Protein AF-V5GTL1-F1 (afdb_monomer_lite)

Sequence (125 aa):
MSCIIYVNSKQLINTRQFSSSSFVIFFIKMPRHNDYSFVEMRNMVCVYAQENYCGRHAAARYLELYPNNRQPNHKLFKTLYDRLGETGSFRPKRDVGRPKVLAAEQEEDVLVRIAENFNKFTANL

Foldseek 3Di:
DDDDDPDDDDDDDDDDDDDDDDPPPPPPPDPLDPPDDPVLLVVLLVLCVVQVNQLVNSQVVCCVVCVPDDGDDSVLNVLQNVCCVPPVDSHDDDPPDDPPPDDPVNVVVVVVVVVVVVVVVVVVD

Structure (mmCIF, N/CA/C/O backbone):
data_AF-V5GTL1-F1
#
_entr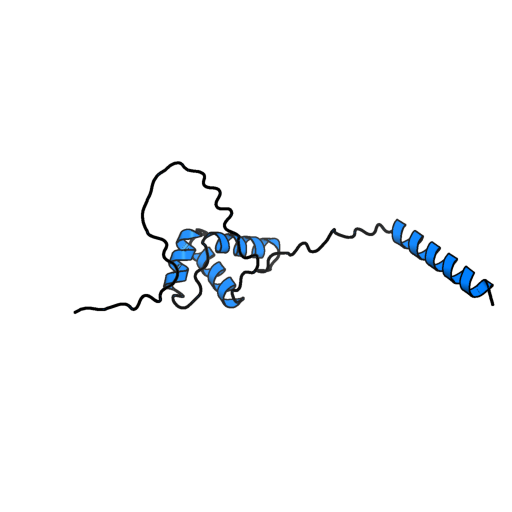y.id   AF-V5GTL1-F1
#
loop_
_atom_site.group_PDB
_atom_site.id
_atom_site.type_symbol
_atom_site.label_atom_id
_atom_site.label_alt_id
_atom_site.label_comp_id
_atom_site.label_asym_id
_atom_site.label_entity_id
_atom_site.label_seq_id
_atom_site.pdbx_PDB_ins_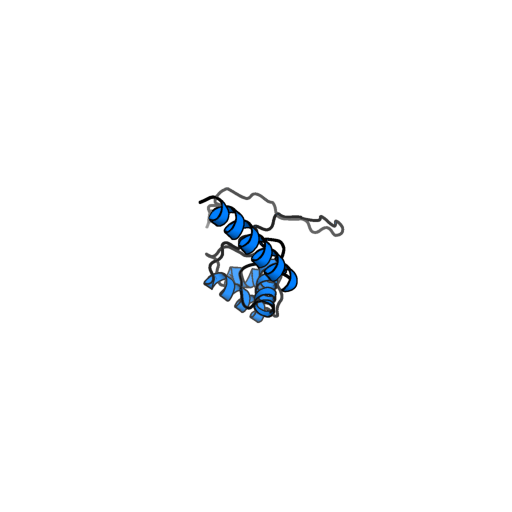code
_atom_site.Cartn_x
_atom_site.Cartn_y
_atom_site.Cartn_z
_atom_site.occupancy
_atom_site.B_iso_or_equiv
_atom_site.auth_seq_id
_atom_site.auth_comp_id
_atom_site.auth_asym_id
_atom_site.auth_atom_id
_atom_site.pdbx_PDB_model_num
ATOM 1 N N . MET A 1 1 ? -17.863 15.256 36.074 1.00 37.00 1 MET A N 1
ATOM 2 C CA . MET A 1 1 ? -16.814 14.231 35.895 1.00 37.00 1 MET A CA 1
ATOM 3 C C . MET A 1 1 ? -15.917 14.683 34.762 1.00 37.00 1 MET A C 1
ATOM 5 O O . MET A 1 1 ? -16.337 14.667 33.614 1.00 37.00 1 MET A O 1
ATOM 9 N N . SER A 1 2 ? -14.748 15.208 35.114 1.00 33.34 2 SER A N 1
ATOM 10 C CA . SER A 1 2 ? -13.816 15.859 34.195 1.00 33.34 2 SER A CA 1
ATOM 11 C C . SER A 1 2 ? -12.743 14.857 33.776 1.00 33.34 2 SER A C 1
ATOM 13 O O . SER A 1 2 ? -11.977 14.411 34.624 1.00 33.34 2 SER A O 1
ATOM 15 N N . CYS A 1 3 ? -12.672 14.512 32.490 1.00 27.69 3 CYS A N 1
ATOM 16 C CA . CYS A 1 3 ? -11.531 13.789 31.929 1.00 27.69 3 CYS A CA 1
ATOM 17 C C . CYS A 1 3 ? -10.645 14.780 31.177 1.00 27.69 3 CYS A C 1
ATOM 19 O O . CYS A 1 3 ? -10.978 15.242 30.088 1.00 27.69 3 CYS A O 1
ATOM 21 N N . ILE A 1 4 ? -9.512 15.107 31.794 1.00 36.78 4 ILE A N 1
ATOM 22 C CA . ILE A 1 4 ? -8.397 15.810 31.167 1.00 36.78 4 ILE A CA 1
ATOM 23 C C . ILE A 1 4 ? -7.659 14.773 30.319 1.00 36.78 4 ILE A C 1
ATOM 25 O O . ILE A 1 4 ? -6.994 13.890 30.856 1.00 36.78 4 ILE A O 1
ATOM 29 N N . ILE A 1 5 ? -7.804 14.849 28.997 1.00 37.97 5 ILE A N 1
ATOM 30 C CA . ILE A 1 5 ? -6.985 14.061 28.075 1.00 37.97 5 ILE A CA 1
ATOM 31 C C . ILE A 1 5 ? -5.675 14.826 27.890 1.00 37.97 5 ILE A C 1
ATOM 33 O O . ILE A 1 5 ? -5.659 15.931 27.349 1.00 37.97 5 ILE A O 1
ATOM 37 N N . TYR A 1 6 ? -4.584 14.241 28.381 1.00 32.34 6 TYR A N 1
ATOM 38 C CA . TYR A 1 6 ? -3.219 14.715 28.172 1.00 32.34 6 TYR A CA 1
ATOM 39 C C . TYR A 1 6 ? -2.907 14.698 26.666 1.00 32.34 6 TYR A C 1
ATOM 41 O O . TYR A 1 6 ? -2.617 13.653 26.083 1.00 32.34 6 TYR A O 1
ATOM 49 N N . VAL A 1 7 ? -2.993 15.860 26.018 1.00 38.91 7 VAL A N 1
ATOM 50 C CA . VAL A 1 7 ? -2.556 16.048 24.632 1.00 38.91 7 VAL A CA 1
ATOM 51 C C . VAL A 1 7 ? -1.039 16.202 24.654 1.00 38.91 7 VAL A C 1
ATOM 53 O O . VAL A 1 7 ? -0.516 17.217 25.110 1.00 38.91 7 VAL A O 1
ATOM 56 N N . ASN A 1 8 ? -0.323 15.171 24.200 1.00 35.56 8 ASN A N 1
ATOM 57 C CA . ASN A 1 8 ? 1.119 15.244 24.007 1.00 35.56 8 ASN A CA 1
ATOM 58 C C . ASN A 1 8 ? 1.421 16.274 22.907 1.00 35.56 8 ASN A C 1
ATOM 60 O O . ASN A 1 8 ? 1.073 16.112 21.737 1.00 35.56 8 ASN A O 1
ATOM 64 N N . SER A 1 9 ? 2.021 17.372 23.348 1.00 41.62 9 SER A N 1
ATOM 6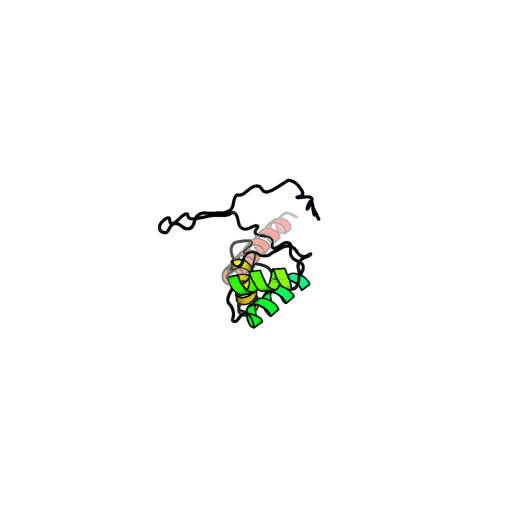5 C CA . SER A 1 9 ? 2.393 18.556 22.597 1.00 41.62 9 SER A CA 1
ATOM 66 C C . SER A 1 9 ? 3.379 18.239 21.474 1.00 41.62 9 SER A C 1
ATOM 68 O O . SER A 1 9 ? 4.584 18.182 21.709 1.00 41.62 9 SER A O 1
ATOM 70 N N . LYS A 1 10 ? 2.875 18.087 20.245 1.00 41.97 10 LYS A N 1
ATOM 71 C CA . LYS A 1 10 ? 3.484 18.546 18.978 1.00 41.97 10 LYS A CA 1
ATOM 72 C C . LYS A 1 10 ? 2.544 18.177 17.828 1.00 41.97 10 LYS A C 1
ATOM 74 O O . LYS A 1 10 ? 2.076 17.051 17.775 1.00 41.97 10 LYS A O 1
ATOM 79 N N . GLN A 1 11 ? 2.356 19.109 16.891 1.00 43.97 11 GLN A N 1
ATOM 80 C CA . GLN A 1 11 ? 1.400 19.116 15.762 1.00 43.97 11 GLN A CA 1
ATOM 81 C C . GLN A 1 11 ? 0.095 19.880 16.048 1.00 43.97 11 GLN A C 1
ATOM 83 O O . GLN A 1 11 ? -1.015 19.363 15.962 1.00 43.97 11 GLN A O 1
ATOM 88 N N . LEU A 1 12 ? 0.254 21.173 16.337 1.00 38.44 12 LEU A N 1
ATOM 89 C CA . LEU A 1 12 ? -0.766 22.180 16.061 1.00 38.44 12 LEU A CA 1
ATOM 90 C C . LEU A 1 12 ? -0.937 22.302 14.542 1.00 38.44 12 LEU A C 1
ATOM 92 O O . LEU A 1 12 ? -0.112 22.958 13.916 1.00 38.44 12 LEU A O 1
ATOM 96 N N . ILE A 1 13 ? -2.001 21.749 13.956 1.00 39.88 13 ILE A N 1
ATOM 97 C CA . ILE A 1 13 ? -2.660 22.414 12.824 1.00 39.88 13 ILE A CA 1
ATOM 98 C C . ILE A 1 13 ? -4.171 22.270 12.996 1.00 39.88 13 ILE A C 1
ATOM 100 O O . ILE A 1 13 ? -4.734 21.182 13.074 1.00 39.88 13 ILE A O 1
ATOM 104 N N . ASN A 1 14 ? -4.767 23.444 13.122 1.00 30.66 14 ASN A N 1
ATOM 105 C CA . ASN A 1 14 ? -6.133 23.762 13.469 1.00 30.66 14 ASN A CA 1
ATOM 106 C C . ASN A 1 14 ? -7.140 23.237 12.431 1.00 30.66 14 ASN A C 1
ATOM 108 O O . ASN A 1 14 ? -6.933 23.329 11.222 1.00 30.66 14 ASN A O 1
ATOM 112 N N . THR A 1 15 ? -8.248 22.708 12.938 1.00 47.00 15 THR A N 1
ATOM 113 C CA . THR A 1 15 ? -9.469 22.385 12.199 1.00 47.00 15 THR A CA 1
ATOM 114 C C . THR A 1 15 ? -10.145 23.635 11.625 1.00 47.00 15 THR A C 1
ATOM 116 O O . THR A 1 15 ? -10.091 24.695 12.235 1.00 47.00 15 THR A O 1
ATOM 119 N N . ARG A 1 16 ? -10.938 23.433 10.562 1.00 36.09 16 ARG A N 1
ATOM 120 C CA . ARG A 1 16 ? -11.912 24.361 9.943 1.00 36.09 16 ARG A CA 1
ATOM 121 C C . ARG A 1 16 ? -11.348 25.306 8.880 1.00 36.09 16 ARG A C 1
ATOM 123 O O . ARG A 1 16 ? -10.873 26.386 9.187 1.00 36.09 16 ARG A O 1
ATOM 130 N N . GLN A 1 17 ? -11.591 24.958 7.618 1.00 34.94 17 GLN A N 1
ATOM 131 C CA . GLN A 1 17 ? -12.550 25.690 6.780 1.00 34.94 17 GLN A CA 1
ATOM 132 C C . GLN A 1 17 ? -12.737 24.954 5.450 1.00 34.94 17 GLN A C 1
ATOM 134 O O . GLN A 1 17 ? -11.819 24.809 4.649 1.00 34.94 17 GLN A O 1
ATOM 139 N N . PHE A 1 18 ? -13.964 24.482 5.236 1.00 47.12 18 PHE A N 1
ATOM 140 C CA . PHE A 1 18 ? -14.509 24.302 3.899 1.00 47.12 18 PHE A CA 1
ATOM 141 C C . PHE A 1 18 ? -14.542 25.682 3.232 1.00 47.12 18 PHE A C 1
ATOM 143 O O . PHE A 1 18 ? -15.223 26.579 3.720 1.00 47.12 18 PHE A O 1
ATOM 150 N N . SER A 1 19 ? -13.823 25.844 2.127 1.00 33.06 19 SER A N 1
ATOM 151 C CA . SER A 1 19 ? -14.162 26.816 1.093 1.00 33.06 19 SER A CA 1
ATOM 152 C C . SER A 1 19 ? -13.601 26.318 -0.231 1.00 33.06 19 SER A C 1
ATOM 154 O O . SER A 1 19 ? -12.409 26.050 -0.383 1.00 33.06 19 SER A O 1
ATOM 156 N N . SER A 1 20 ? -14.529 26.103 -1.150 1.00 46.53 20 SER A N 1
ATOM 157 C CA . SER A 1 20 ? -14.355 25.838 -2.568 1.00 46.53 20 SER A CA 1
ATOM 158 C C . SER A 1 20 ? -13.377 26.815 -3.224 1.00 46.53 20 SER A C 1
ATOM 160 O O . SER A 1 20 ? -13.373 28.002 -2.918 1.00 46.53 20 SER A O 1
ATOM 162 N N . SER A 1 21 ? -12.613 26.300 -4.189 1.00 45.25 21 SER A N 1
ATOM 163 C CA . SER A 1 21 ? -11.756 27.068 -5.102 1.00 45.25 21 SER A CA 1
ATOM 164 C C . SER A 1 21 ? -10.430 27.547 -4.515 1.00 45.25 21 SER A C 1
ATOM 166 O O . SER A 1 21 ? -10.211 28.733 -4.304 1.00 45.25 21 SER A O 1
ATOM 168 N N . SER A 1 22 ? -9.483 26.624 -4.350 1.00 36.69 22 SER A N 1
ATOM 169 C CA . SER A 1 22 ? -8.058 26.924 -4.536 1.00 36.69 22 SER A CA 1
ATOM 170 C C . SER A 1 22 ? -7.294 25.634 -4.802 1.00 36.69 22 SER A C 1
ATOM 172 O O . SER A 1 22 ? -7.188 24.752 -3.951 1.00 36.69 22 SER A O 1
ATOM 174 N N . PHE A 1 23 ? -6.775 25.529 -6.021 1.00 40.19 23 PHE A N 1
ATOM 175 C CA . PHE A 1 23 ? -5.845 24.502 -6.474 1.00 40.19 23 PHE A CA 1
ATOM 176 C C . PHE A 1 23 ? -4.497 24.721 -5.766 1.00 40.19 23 PHE A C 1
ATOM 178 O O . PHE A 1 23 ? -3.534 25.209 -6.346 1.00 40.19 23 PHE A O 1
ATOM 185 N N . VAL A 1 24 ? -4.420 24.420 -4.469 1.00 33.00 24 VAL A N 1
ATOM 186 C CA . VAL A 1 24 ? -3.137 24.410 -3.767 1.00 33.00 24 VAL A CA 1
ATOM 187 C C . VAL A 1 24 ? -2.475 23.085 -4.106 1.00 33.00 24 VAL A C 1
ATOM 189 O O . VAL A 1 24 ? -2.840 22.030 -3.582 1.00 33.00 24 VAL A O 1
ATOM 192 N N . ILE A 1 25 ? -1.520 23.135 -5.035 1.00 39.06 25 ILE A N 1
ATOM 193 C CA . ILE A 1 25 ? -0.618 22.027 -5.328 1.00 39.06 25 ILE A CA 1
ATOM 194 C C . ILE A 1 25 ? 0.250 21.818 -4.085 1.00 39.06 25 ILE A C 1
ATOM 196 O O . ILE A 1 25 ? 1.363 22.321 -3.957 1.00 39.06 25 ILE A O 1
ATOM 200 N N . PHE A 1 26 ? -0.290 21.065 -3.134 1.00 34.41 26 PHE A N 1
ATOM 201 C CA . PHE A 1 26 ? 0.454 20.497 -2.029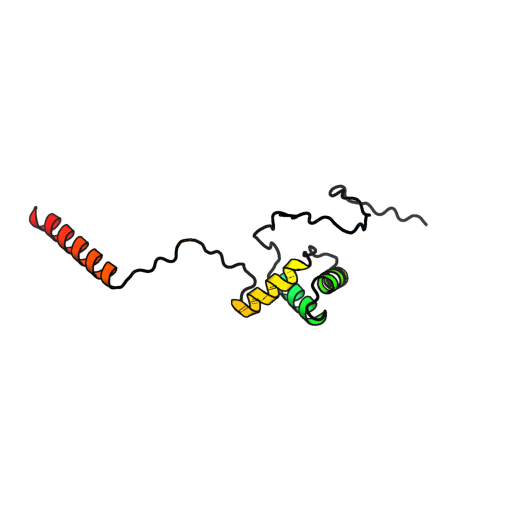 1.00 34.41 26 PHE A CA 1
ATOM 202 C C . PHE A 1 26 ? 1.388 19.425 -2.601 1.00 34.41 26 PHE A C 1
ATOM 204 O O . PHE A 1 26 ? 1.097 18.228 -2.563 1.00 34.41 26 PHE A O 1
ATOM 211 N N . PHE A 1 27 ? 2.554 19.855 -3.087 1.00 34.81 27 PHE A N 1
ATOM 212 C CA . PHE A 1 27 ? 3.764 19.035 -3.095 1.00 34.81 27 PHE A CA 1
ATOM 213 C C . PHE A 1 27 ? 4.205 18.807 -1.639 1.00 34.81 27 PHE A C 1
ATOM 215 O O . PHE A 1 27 ? 5.283 19.210 -1.209 1.00 34.81 27 PHE A O 1
ATOM 222 N N . ILE A 1 28 ? 3.351 18.157 -0.842 1.00 43.75 28 ILE A N 1
ATOM 223 C CA . ILE A 1 28 ? 3.773 17.572 0.425 1.00 43.75 28 ILE A CA 1
ATOM 224 C C . ILE A 1 28 ? 4.745 16.476 0.025 1.00 43.75 28 ILE A C 1
ATOM 226 O O . ILE A 1 28 ? 4.353 15.462 -0.549 1.00 43.75 28 ILE A O 1
ATOM 230 N N . LYS A 1 29 ? 6.023 16.749 0.279 1.00 35.06 29 LYS A N 1
ATOM 231 C CA . LYS A 1 29 ? 7.151 15.824 0.316 1.00 35.06 29 LYS A CA 1
ATOM 232 C C . LYS A 1 29 ? 6.670 14.447 0.798 1.00 35.06 29 LYS A C 1
ATOM 234 O O . LYS A 1 29 ? 6.620 14.198 1.997 1.00 35.06 29 LYS A O 1
ATOM 239 N N . MET A 1 30 ? 6.276 13.562 -0.122 1.00 40.62 30 MET A N 1
ATOM 240 C CA . MET A 1 30 ? 5.953 12.183 0.231 1.00 40.62 30 MET A CA 1
ATOM 241 C C . MET A 1 30 ? 7.261 11.555 0.715 1.00 40.62 30 MET A C 1
ATOM 243 O O . MET A 1 30 ? 8.225 11.536 -0.062 1.00 40.62 30 MET A O 1
ATOM 247 N N . PRO A 1 31 ? 7.355 11.077 1.969 1.00 42.66 31 PRO A N 1
ATOM 248 C CA . PRO A 1 31 ? 8.512 10.314 2.397 1.00 42.66 31 PRO A CA 1
ATOM 249 C C . PRO A 1 31 ? 8.596 9.104 1.468 1.00 42.66 31 PRO A C 1
ATOM 251 O O . PRO A 1 31 ? 7.708 8.255 1.438 1.00 42.66 31 PRO A O 1
ATOM 254 N N . ARG A 1 32 ? 9.643 9.062 0.638 1.00 50.59 32 ARG A N 1
ATOM 255 C CA . ARG A 1 32 ? 9.878 8.015 -0.370 1.00 50.59 32 ARG A CA 1
ATOM 256 C C . ARG A 1 32 ? 10.251 6.658 0.246 1.00 50.59 32 ARG A C 1
ATOM 258 O O . ARG A 1 32 ? 10.619 5.736 -0.481 1.00 50.59 32 ARG A O 1
ATOM 265 N N . HIS A 1 33 ? 10.110 6.519 1.562 1.00 54.50 33 HIS A N 1
ATOM 266 C CA . HIS A 1 33 ? 10.195 5.270 2.295 1.00 54.50 33 HIS A CA 1
ATOM 267 C C . HIS A 1 33 ? 8.954 5.155 3.167 1.00 54.50 33 HIS A C 1
ATOM 269 O O . HIS A 1 33 ? 8.651 6.003 3.998 1.00 54.50 33 HIS A O 1
ATOM 275 N N . ASN A 1 34 ? 8.168 4.137 2.857 1.00 61.56 34 ASN A N 1
ATOM 276 C CA . ASN A 1 34 ? 6.980 3.809 3.601 1.00 61.56 34 ASN A CA 1
ATOM 277 C C . ASN A 1 34 ? 7.492 3.032 4.821 1.00 61.56 34 ASN A C 1
ATOM 279 O O . ASN A 1 34 ? 7.759 1.841 4.690 1.00 61.56 34 ASN A O 1
ATOM 283 N N . ASP A 1 35 ? 7.719 3.705 5.956 1.00 76.50 35 ASP A N 1
ATOM 284 C CA . ASP A 1 35 ? 8.275 3.097 7.188 1.00 76.50 35 ASP A CA 1
ATOM 285 C C . ASP A 1 35 ? 7.284 2.147 7.886 1.00 76.50 35 ASP A C 1
ATOM 287 O O . ASP A 1 35 ? 7.320 1.972 9.100 1.00 76.50 35 ASP A O 1
ATOM 291 N N . TYR A 1 36 ? 6.348 1.582 7.133 1.00 87.69 36 TYR A N 1
ATOM 292 C CA . TYR A 1 36 ? 5.406 0.601 7.632 1.00 87.69 36 TYR A CA 1
ATOM 293 C C . TYR A 1 36 ? 6.023 -0.783 7.492 1.00 87.69 36 TYR A C 1
ATOM 295 O O . TYR A 1 36 ? 6.755 -1.085 6.543 1.00 87.69 36 TYR A O 1
ATOM 303 N N . SER A 1 37 ? 5.705 -1.648 8.438 1.00 90.62 37 SER A N 1
ATOM 304 C CA . SER A 1 37 ? 6.012 -3.062 8.316 1.00 90.62 37 SER A CA 1
ATOM 305 C C . SER A 1 37 ? 5.214 -3.691 7.168 1.00 90.62 37 SER A C 1
ATOM 307 O O . SER A 1 37 ? 4.142 -3.218 6.779 1.00 90.62 37 SER A O 1
ATOM 309 N N . PHE A 1 38 ? 5.706 -4.813 6.640 1.00 89.38 38 PHE A N 1
ATOM 310 C CA . PHE A 1 38 ? 4.965 -5.601 5.651 1.00 89.38 38 PHE A CA 1
ATOM 311 C C . PHE A 1 38 ? 3.579 -6.030 6.163 1.00 89.38 38 PHE A C 1
ATOM 313 O O . PHE A 1 38 ? 2.629 -6.091 5.385 1.00 89.38 38 PHE A O 1
ATOM 320 N N . VAL A 1 39 ? 3.451 -6.284 7.470 1.00 92.62 39 VAL A N 1
ATOM 321 C CA . VAL A 1 39 ? 2.180 -6.646 8.114 1.00 92.62 39 VAL A CA 1
ATOM 322 C C . VAL A 1 39 ? 1.187 -5.486 8.052 1.00 92.62 39 VAL A C 1
ATOM 324 O O . VAL A 1 39 ? 0.045 -5.689 7.649 1.00 92.62 39 VAL A O 1
ATOM 327 N N . GLU A 1 40 ? 1.622 -4.270 8.385 1.00 93.88 40 GLU A N 1
ATOM 328 C CA . GLU A 1 40 ? 0.779 -3.074 8.285 1.00 93.88 40 GLU A CA 1
ATOM 329 C C . GLU A 1 40 ? 0.373 -2.798 6.838 1.00 93.88 40 GLU A C 1
ATOM 331 O O . GLU A 1 40 ? -0.805 -2.583 6.571 1.00 93.88 40 GLU A O 1
ATOM 336 N N . MET A 1 41 ? 1.307 -2.880 5.884 1.00 93.44 41 MET A N 1
ATOM 337 C CA . MET A 1 41 ? 0.998 -2.693 4.459 1.00 93.44 41 MET A CA 1
ATOM 338 C C . MET A 1 41 ? -0.036 -3.706 3.954 1.00 93.44 41 MET A C 1
ATOM 340 O O . MET A 1 41 ? -0.954 -3.335 3.224 1.00 93.44 41 MET A O 1
ATOM 344 N N . ARG A 1 42 ? 0.077 -4.973 4.371 1.00 94.75 42 ARG A N 1
ATOM 345 C CA . ARG A 1 42 ? -0.911 -6.010 4.054 1.00 94.75 42 ARG A CA 1
ATOM 346 C C . ARG A 1 42 ? -2.280 -5.656 4.630 1.00 94.75 42 ARG A C 1
ATOM 348 O O . ARG A 1 42 ? -3.265 -5.693 3.901 1.00 94.75 42 ARG A O 1
ATOM 355 N N . ASN A 1 43 ? -2.341 -5.283 5.907 1.00 96.25 43 ASN A N 1
ATOM 356 C CA . ASN A 1 43 ? -3.598 -4.910 6.555 1.00 96.25 43 ASN A CA 1
ATOM 357 C C . ASN A 1 43 ? -4.239 -3.695 5.869 1.00 96.25 43 ASN A C 1
ATOM 359 O O . ASN A 1 43 ? -5.447 -3.688 5.652 1.00 96.25 43 ASN A O 1
ATOM 363 N N . MET A 1 44 ? -3.439 -2.705 5.458 1.00 95.81 44 MET A N 1
ATOM 364 C CA . MET A 1 44 ? -3.920 -1.559 4.682 1.00 95.81 44 MET A CA 1
ATOM 365 C C . MET A 1 44 ? -4.579 -2.002 3.376 1.00 95.81 44 MET A C 1
ATOM 367 O O . MET A 1 44 ? -5.673 -1.540 3.068 1.00 95.81 44 MET A O 1
ATOM 371 N N . VAL A 1 45 ? -3.952 -2.908 2.621 1.00 96.00 45 VAL A N 1
ATOM 372 C CA . VAL A 1 45 ? -4.527 -3.414 1.365 1.00 96.00 45 VAL A CA 1
ATOM 373 C C . VAL A 1 45 ? -5.810 -4.212 1.603 1.00 96.00 45 VAL A C 1
ATOM 375 O O . VAL A 1 45 ? -6.772 -4.027 0.861 1.00 96.00 45 VAL A O 1
ATOM 378 N N . CYS A 1 46 ? -5.871 -5.029 2.659 1.00 97.19 46 CYS A N 1
ATOM 379 C CA . CYS A 1 46 ? -7.096 -5.743 3.026 1.00 97.19 46 CYS A CA 1
ATOM 380 C C . CYS A 1 46 ? -8.248 -4.774 3.328 1.00 97.19 46 CYS A C 1
ATOM 382 O O . CYS A 1 46 ? -9.330 -4.918 2.764 1.00 97.19 46 CYS A O 1
ATOM 384 N N . VAL A 1 47 ? -8.004 -3.760 4.165 1.00 97.69 47 VAL A N 1
ATOM 385 C CA . VAL A 1 47 ? -9.011 -2.738 4.497 1.00 97.69 47 VAL A CA 1
ATOM 386 C C . VAL A 1 47 ? -9.409 -1.942 3.254 1.00 97.69 47 VAL A C 1
ATOM 388 O O . VAL A 1 47 ? -10.582 -1.659 3.047 1.00 97.69 47 VAL A O 1
ATOM 391 N N . TYR A 1 48 ? -8.456 -1.623 2.378 1.00 97.75 48 TYR A N 1
ATOM 392 C CA . TYR A 1 48 ? -8.745 -0.919 1.130 1.00 97.75 48 TYR A CA 1
ATOM 393 C C . TYR A 1 48 ? -9.691 -1.696 0.212 1.00 97.75 48 TYR A C 1
ATOM 395 O O . TYR A 1 48 ? -10.608 -1.105 -0.354 1.00 97.75 48 TYR A O 1
ATOM 403 N N . ALA A 1 49 ? -9.495 -3.011 0.092 1.00 96.81 49 ALA A N 1
ATOM 404 C CA . ALA A 1 49 ? -10.383 -3.873 -0.681 1.00 96.81 49 ALA A CA 1
ATOM 405 C C . ALA A 1 49 ? -11.774 -4.000 -0.033 1.00 96.81 49 ALA A C 1
ATOM 407 O O . ALA A 1 49 ? -12.777 -3.961 -0.738 1.00 96.81 49 ALA A O 1
ATOM 408 N N . GLN A 1 50 ? -11.843 -4.099 1.300 1.00 97.56 50 GLN A N 1
ATOM 409 C CA . GLN A 1 50 ? -13.109 -4.160 2.046 1.00 97.56 50 GLN A CA 1
ATOM 410 C C . GLN A 1 50 ? -13.939 -2.878 1.896 1.00 97.56 50 GLN A C 1
ATOM 412 O O . GLN A 1 50 ? -15.156 -2.939 1.764 1.00 97.56 50 GLN A O 1
ATOM 417 N N . GLU A 1 51 ? -13.278 -1.723 1.846 1.00 97.75 51 GLU A N 1
ATOM 418 C CA . GLU A 1 51 ? -13.915 -0.409 1.710 1.00 97.75 51 GLU A CA 1
ATOM 419 C C . GLU A 1 51 ? -14.142 -0.000 0.243 1.00 97.75 51 GLU A C 1
ATOM 421 O O . GLU A 1 51 ? -14.074 1.183 -0.109 1.00 97.75 51 GLU A O 1
ATOM 426 N N . ASN A 1 52 ? -14.397 -0.977 -0.637 1.00 96.94 52 ASN A N 1
ATOM 427 C CA . ASN A 1 52 ? -14.695 -0.780 -2.062 1.00 96.94 52 ASN A CA 1
ATOM 428 C C . ASN A 1 52 ? -13.662 0.094 -2.793 1.00 96.94 52 ASN A C 1
ATOM 430 O O . ASN A 1 52 ? -14.013 0.931 -3.627 1.00 96.94 52 ASN A O 1
ATOM 434 N N . TYR A 1 53 ? -12.380 -0.053 -2.451 1.00 96.31 53 TYR A N 1
ATOM 435 C CA . TYR A 1 53 ? -11.277 0.709 -3.041 1.00 96.31 53 TYR A CA 1
ATOM 436 C C . TYR A 1 53 ? -11.392 2.238 -2.855 1.00 96.31 53 TYR A C 1
ATOM 438 O O . TYR A 1 53 ? -10.770 3.024 -3.582 1.00 96.31 53 TYR A O 1
ATOM 446 N N . CYS A 1 54 ? -12.126 2.696 -1.834 1.00 96.75 54 CYS A N 1
ATOM 447 C CA . CYS A 1 54 ? -12.188 4.102 -1.445 1.00 96.75 54 CYS A CA 1
ATOM 448 C C . CYS A 1 54 ? -11.122 4.426 -0.389 1.00 96.75 54 CYS A C 1
ATOM 450 O O . CYS A 1 54 ? -11.232 4.054 0.778 1.00 96.75 54 CYS A O 1
ATOM 452 N N . GLY A 1 55 ? -10.097 5.197 -0.765 1.00 93.06 55 GLY A N 1
ATOM 453 C CA . GLY A 1 55 ? -8.964 5.473 0.129 1.00 93.06 55 GLY A CA 1
ATOM 454 C C . GLY A 1 55 ? -9.336 6.264 1.389 1.00 93.06 55 GLY A C 1
ATOM 455 O O . GLY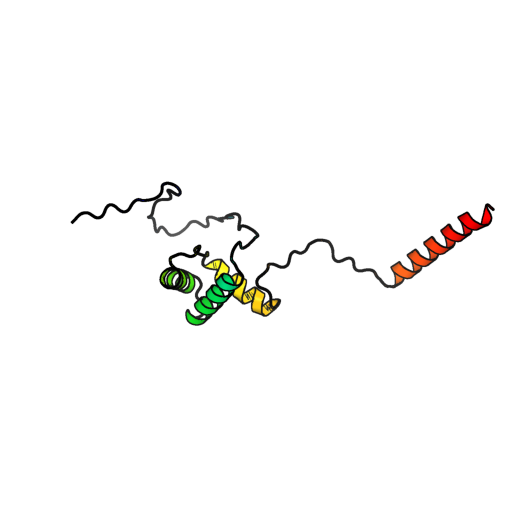 A 1 55 ? -8.689 6.110 2.422 1.00 93.06 55 GLY A O 1
ATOM 456 N N . ARG A 1 56 ? -10.368 7.120 1.327 1.00 95.94 56 ARG A N 1
ATOM 457 C CA . ARG A 1 56 ? -10.812 7.915 2.487 1.00 95.94 56 ARG A CA 1
ATOM 458 C C . ARG A 1 56 ? -11.537 7.053 3.516 1.00 95.94 56 ARG A C 1
ATOM 460 O O . ARG A 1 56 ? -11.247 7.174 4.700 1.00 95.94 56 ARG A O 1
ATOM 467 N N . HIS A 1 57 ? -12.434 6.181 3.059 1.00 97.38 57 HIS A N 1
ATOM 468 C CA . HIS A 1 57 ? -13.135 5.244 3.936 1.00 97.38 57 HIS A CA 1
ATOM 469 C C . HIS A 1 57 ? -12.160 4.219 4.512 1.00 97.38 57 HIS A C 1
ATOM 471 O O . HIS A 1 57 ? -12.142 4.017 5.720 1.00 97.38 57 HIS A O 1
ATOM 477 N N . ALA A 1 58 ? -11.244 3.699 3.689 1.00 97.06 58 ALA A N 1
ATOM 478 C CA . ALA A 1 58 ? -10.180 2.812 4.147 1.00 97.06 58 ALA A CA 1
ATOM 479 C C . ALA A 1 58 ? -9.309 3.442 5.242 1.00 97.06 58 ALA A C 1
ATOM 481 O O . ALA A 1 58 ? -8.989 2.777 6.221 1.00 97.06 58 ALA A O 1
ATOM 482 N N . ALA A 1 59 ? -8.960 4.727 5.124 1.00 95.56 59 ALA A N 1
ATOM 483 C CA . ALA A 1 59 ? -8.206 5.425 6.164 1.00 95.56 59 ALA A CA 1
ATOM 484 C C . ALA A 1 59 ? -8.990 5.541 7.482 1.00 95.56 59 ALA A C 1
ATOM 486 O O . ALA A 1 59 ? -8.428 5.279 8.544 1.00 95.56 59 ALA A O 1
ATOM 487 N N . ALA A 1 60 ? -10.279 5.892 7.419 1.00 96.06 60 ALA A N 1
ATOM 488 C CA . ALA A 1 60 ? -11.140 5.955 8.601 1.00 96.06 60 ALA A CA 1
ATOM 489 C C . ALA A 1 60 ? -11.295 4.572 9.253 1.00 96.06 60 ALA A C 1
ATOM 491 O O . ALA A 1 60 ? -11.087 4.423 10.454 1.00 96.06 60 ALA A O 1
ATOM 492 N N . ARG A 1 61 ? -11.552 3.539 8.447 1.00 97.12 61 ARG A N 1
ATOM 493 C CA . ARG A 1 61 ? -11.702 2.167 8.929 1.00 97.12 61 ARG A CA 1
ATOM 494 C C . ARG A 1 61 ? -10.407 1.603 9.513 1.00 97.12 61 ARG A C 1
ATOM 496 O O . ARG A 1 61 ? -10.432 0.903 10.519 1.00 97.12 61 ARG A O 1
ATOM 503 N N . TYR A 1 62 ? -9.262 1.925 8.915 1.00 96.62 62 TYR A N 1
ATOM 504 C CA . TYR A 1 62 ? -7.955 1.502 9.417 1.00 96.62 62 TYR A CA 1
ATOM 505 C C . TYR A 1 62 ? -7.644 2.117 10.789 1.00 96.62 62 TYR A C 1
ATOM 507 O O . TYR A 1 62 ? -7.094 1.427 11.645 1.00 96.62 62 TYR A O 1
ATOM 515 N N . LEU A 1 63 ? -8.042 3.373 11.021 1.00 96.44 63 LEU A N 1
ATOM 516 C CA . LEU A 1 63 ? -7.922 4.032 12.324 1.00 96.44 63 LEU A CA 1
ATOM 517 C C . LEU A 1 63 ? -8.754 3.324 13.403 1.00 96.44 63 LEU A C 1
ATOM 519 O O . LEU A 1 63 ? -8.272 3.142 14.518 1.00 96.44 63 LEU A O 1
ATOM 523 N N . GLU A 1 64 ? -9.975 2.904 13.070 1.00 96.00 64 GLU A N 1
ATOM 524 C CA . GLU A 1 64 ? -10.849 2.166 13.991 1.00 96.00 64 GLU A CA 1
ATOM 525 C C . GLU A 1 64 ? -10.287 0.784 14.345 1.00 96.00 64 GLU A C 1
ATOM 527 O O . GLU A 1 64 ? -10.312 0.379 15.505 1.00 96.00 64 GLU A O 1
ATOM 532 N N . LEU A 1 65 ? -9.774 0.056 13.348 1.00 95.56 65 LEU A N 1
ATOM 533 C CA . LEU A 1 65 ? -9.256 -1.303 13.527 1.00 95.56 65 LEU A CA 1
ATOM 534 C C . LEU A 1 65 ? -7.878 -1.333 14.196 1.00 95.56 65 LEU A C 1
ATOM 536 O O . LEU A 1 65 ? -7.570 -2.262 14.943 1.00 95.56 65 LEU A O 1
ATOM 540 N N . TYR A 1 66 ? -7.040 -0.332 13.921 1.00 94.62 66 TYR A N 1
ATOM 541 C CA . TYR A 1 66 ? -5.652 -0.275 14.372 1.00 94.62 66 TYR A CA 1
ATOM 542 C C . TYR A 1 66 ? -5.320 1.093 14.991 1.00 94.62 66 TYR A C 1
ATOM 544 O O . TYR A 1 66 ? -4.482 1.830 14.460 1.00 94.62 66 TYR A O 1
ATOM 552 N N . PRO A 1 67 ? -5.929 1.441 16.140 1.00 91.88 67 PRO A N 1
ATOM 553 C CA . PRO A 1 67 ? -5.771 2.763 16.750 1.00 91.88 67 PRO A CA 1
ATOM 554 C C . PRO A 1 67 ? -4.341 3.034 17.238 1.00 91.88 67 PRO A C 1
ATOM 556 O O . PRO A 1 67 ? -3.887 4.174 17.220 1.00 91.88 67 PRO A O 1
ATOM 559 N N . ASN A 1 68 ? -3.607 1.986 17.625 1.00 92.62 68 ASN A N 1
ATOM 560 C CA . ASN A 1 68 ? -2.228 2.095 18.113 1.00 92.62 68 ASN A CA 1
ATOM 561 C C . ASN A 1 68 ? -1.183 2.178 16.985 1.00 92.62 68 ASN A C 1
ATOM 563 O O . ASN A 1 68 ? -0.009 2.426 17.259 1.00 92.62 68 ASN A O 1
ATOM 567 N N . ASN A 1 69 ? -1.582 1.960 15.728 1.00 89.12 69 ASN A N 1
ATOM 568 C CA . ASN A 1 69 ? -0.662 1.975 14.594 1.00 89.12 69 ASN A CA 1
ATOM 569 C C . ASN A 1 69 ? -0.496 3.389 14.028 1.00 89.12 69 ASN A C 1
ATOM 571 O O . ASN A 1 69 ? -1.329 4.282 14.218 1.00 89.12 69 ASN A O 1
ATOM 575 N N . ARG A 1 70 ? 0.578 3.586 13.256 1.00 89.50 70 ARG A N 1
ATOM 576 C CA . ARG A 1 70 ? 0.766 4.818 12.486 1.00 89.50 70 ARG A CA 1
ATOM 577 C C . ARG A 1 70 ? -0.333 4.926 11.426 1.00 89.50 70 ARG A C 1
ATOM 579 O O . ARG A 1 70 ? -0.580 3.980 10.681 1.00 89.50 70 ARG A O 1
ATOM 586 N N . GLN A 1 71 ? -0.958 6.099 11.337 1.00 91.62 71 GLN A N 1
ATOM 587 C CA . GLN A 1 71 ? -2.088 6.312 10.437 1.00 91.62 71 GLN A CA 1
ATOM 588 C C . GLN A 1 71 ? -1.623 6.674 9.017 1.00 91.62 71 GLN A C 1
ATOM 590 O O . GLN A 1 71 ? -0.943 7.693 8.831 1.00 91.62 71 GLN A O 1
ATOM 595 N N . PRO A 1 72 ? -1.960 5.856 8.005 1.00 91.44 72 PRO A N 1
ATOM 596 C CA . PRO A 1 72 ? -1.581 6.110 6.623 1.00 91.44 72 PRO A CA 1
ATOM 597 C C . PRO A 1 72 ? -2.404 7.231 5.981 1.00 91.44 72 PRO A C 1
ATOM 599 O O . PRO A 1 72 ? -3.566 7.471 6.301 1.00 91.44 72 PRO A O 1
ATOM 602 N N . ASN A 1 73 ? -1.809 7.895 4.988 1.00 90.75 73 ASN A N 1
ATOM 603 C CA . ASN A 1 73 ? -2.543 8.812 4.117 1.00 90.75 73 ASN A CA 1
ATOM 604 C C . ASN A 1 73 ? -3.470 8.012 3.180 1.00 90.75 73 ASN A C 1
ATOM 606 O O . ASN A 1 73 ? -3.047 7.002 2.623 1.00 90.75 73 ASN A O 1
ATOM 610 N N . HIS A 1 74 ? -4.688 8.498 2.925 1.00 92.50 74 HIS A N 1
ATOM 611 C CA . HIS A 1 74 ? -5.657 7.885 2.003 1.00 92.50 74 HIS A CA 1
ATOM 612 C C . HIS A 1 74 ? -5.083 7.537 0.612 1.00 92.50 74 HIS A C 1
ATOM 614 O O . HIS A 1 74 ? -5.505 6.561 -0.003 1.00 92.50 74 HIS A O 1
ATOM 620 N N . LYS A 1 75 ? -4.098 8.299 0.108 1.00 93.38 75 LYS A N 1
ATOM 621 C CA . LYS A 1 75 ? -3.430 8.012 -1.180 1.00 93.38 75 LYS A CA 1
ATOM 622 C C . LYS A 1 75 ? -2.543 6.763 -1.144 1.00 93.38 75 LYS A C 1
ATOM 624 O O . LYS A 1 75 ? -2.309 6.139 -2.181 1.00 93.38 75 LYS A O 1
ATOM 629 N N . LEU A 1 76 ? -2.029 6.408 0.033 1.00 92.69 76 LEU A N 1
ATOM 630 C CA . LEU A 1 76 ? -1.100 5.295 0.196 1.00 92.69 76 LEU A CA 1
ATOM 631 C C . LEU A 1 76 ? -1.773 3.952 -0.094 1.00 92.69 76 LEU A C 1
ATOM 633 O O . LEU A 1 76 ? -1.156 3.104 -0.725 1.00 92.69 76 LEU A O 1
ATOM 637 N N . PHE A 1 77 ? -3.035 3.789 0.300 1.00 94.69 77 PHE A N 1
ATOM 638 C CA . PHE A 1 77 ? -3.807 2.564 0.078 1.00 94.69 77 PHE A CA 1
ATOM 639 C C . PHE A 1 77 ? -3.874 2.181 -1.403 1.00 94.69 77 PHE A C 1
ATOM 641 O O . PHE A 1 77 ? -3.435 1.096 -1.777 1.00 94.69 77 PHE A O 1
ATOM 648 N N . LYS A 1 78 ? -4.315 3.121 -2.250 1.00 94.81 78 LYS A N 1
ATOM 649 C CA . LYS A 1 78 ? -4.332 2.951 -3.708 1.00 94.81 78 LYS A CA 1
ATOM 650 C C . LYS A 1 78 ? -2.939 2.641 -4.247 1.00 94.81 78 LYS A C 1
ATOM 652 O O . LYS A 1 78 ? -2.763 1.696 -4.997 1.00 94.81 78 LYS A O 1
ATOM 657 N N . THR A 1 79 ? -1.931 3.388 -3.798 1.00 92.25 79 THR A N 1
ATOM 658 C CA . THR A 1 79 ? -0.545 3.184 -4.242 1.00 92.25 79 THR A CA 1
ATOM 659 C C . THR A 1 79 ? -0.024 1.779 -3.916 1.00 92.25 79 THR A C 1
ATOM 661 O O . THR A 1 79 ? 0.694 1.193 -4.719 1.00 92.25 79 THR A O 1
ATOM 664 N N . LEU A 1 80 ? -0.342 1.237 -2.737 1.00 93.50 80 LEU A N 1
ATOM 665 C CA . LEU A 1 80 ? 0.062 -0.118 -2.351 1.00 93.50 80 LEU A CA 1
ATOM 666 C C . LEU A 1 80 ? -0.673 -1.179 -3.171 1.00 93.50 80 LEU A C 1
ATOM 668 O O . LEU A 1 80 ? -0.048 -2.156 -3.576 1.00 93.50 80 LEU A O 1
ATOM 672 N N . TYR A 1 81 ? -1.967 -0.973 -3.421 1.00 95.25 81 TYR A N 1
ATOM 673 C CA . TYR A 1 81 ? -2.780 -1.871 -4.235 1.00 95.25 81 TYR A CA 1
ATOM 674 C C . TYR A 1 81 ? -2.295 -1.918 -5.689 1.00 95.25 81 TYR A C 1
ATOM 676 O O . TYR A 1 81 ? -2.016 -2.999 -6.202 1.00 95.25 81 TYR A O 1
ATOM 684 N N . ASP A 1 82 ? -2.095 -0.752 -6.308 1.00 93.19 82 ASP A N 1
A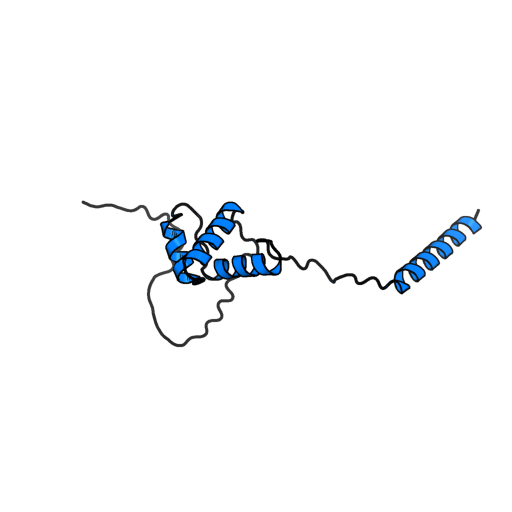TOM 685 C CA . ASP A 1 82 ? -1.612 -0.636 -7.688 1.00 93.19 82 ASP A CA 1
ATOM 686 C C . ASP A 1 82 ? -0.242 -1.322 -7.839 1.00 93.19 82 ASP A C 1
ATOM 688 O O . ASP A 1 82 ? -0.055 -2.166 -8.711 1.00 93.19 82 ASP A O 1
ATOM 692 N N . ARG A 1 83 ? 0.703 -1.067 -6.921 1.00 90.50 83 ARG A N 1
ATOM 693 C CA . ARG A 1 83 ? 2.030 -1.713 -6.959 1.00 90.50 83 ARG A CA 1
ATOM 694 C C . ARG A 1 83 ? 1.969 -3.225 -6.808 1.00 90.50 83 ARG A C 1
ATOM 696 O O . ARG A 1 83 ? 2.781 -3.924 -7.419 1.00 90.50 83 ARG A O 1
ATOM 703 N N . LEU A 1 84 ? 1.050 -3.726 -5.984 1.00 91.38 84 LEU A N 1
ATOM 704 C CA . LEU A 1 84 ? 0.853 -5.159 -5.822 1.00 91.38 84 LEU A CA 1
ATOM 705 C C . LEU A 1 84 ? 0.363 -5.786 -7.134 1.00 91.38 84 LEU A C 1
ATOM 707 O O . LEU A 1 84 ? 0.860 -6.845 -7.500 1.00 91.38 84 LEU A O 1
ATOM 711 N N . GLY A 1 85 ? -0.534 -5.112 -7.859 1.00 90.94 85 GLY A N 1
ATOM 712 C CA . GLY A 1 85 ? -1.006 -5.552 -9.175 1.00 90.94 85 GLY A CA 1
ATOM 713 C C . GLY A 1 85 ? 0.046 -5.444 -10.284 1.00 90.94 85 GLY A C 1
ATOM 714 O O . GLY A 1 85 ? 0.143 -6.332 -11.123 1.00 90.94 85 GLY A O 1
ATOM 715 N N . GLU A 1 86 ? 0.860 -4.388 -10.281 1.00 88.88 86 GLU A N 1
ATOM 716 C CA . GLU A 1 86 ? 1.853 -4.134 -11.335 1.00 88.88 86 GLU A CA 1
ATOM 717 C C . GLU A 1 86 ? 3.155 -4.923 -11.151 1.00 88.88 86 GLU A C 1
ATOM 719 O O . GLU A 1 86 ? 3.742 -5.408 -12.115 1.00 88.88 86 GLU A O 1
ATOM 724 N N . THR A 1 87 ? 3.650 -5.012 -9.914 1.00 86.12 87 THR A N 1
ATOM 725 C CA . THR A 1 87 ? 5.003 -5.519 -9.617 1.00 86.12 87 THR A CA 1
ATOM 726 C C . THR A 1 87 ? 5.027 -6.666 -8.612 1.00 86.12 87 THR A C 1
ATOM 728 O O . THR A 1 87 ? 6.083 -7.258 -8.399 1.00 86.12 87 THR A O 1
ATOM 731 N N . GLY A 1 88 ? 3.906 -6.964 -7.944 1.00 87.62 88 GLY A N 1
ATOM 732 C CA . GLY A 1 88 ? 3.856 -7.965 -6.873 1.00 87.62 88 GLY A CA 1
ATOM 733 C C . GLY A 1 88 ? 4.570 -7.549 -5.580 1.00 87.62 88 GLY A C 1
ATOM 734 O O . GLY A 1 88 ? 4.781 -8.382 -4.703 1.00 87.62 88 GLY A O 1
ATOM 735 N N . SER A 1 89 ? 4.959 -6.277 -5.430 1.00 86.81 89 SER A N 1
ATOM 736 C CA . SER A 1 89 ? 5.717 -5.781 -4.275 1.00 86.81 89 SER A CA 1
ATOM 737 C C . SER A 1 89 ? 5.107 -4.511 -3.692 1.00 86.81 89 SER A C 1
ATOM 739 O O . SER A 1 89 ? 4.687 -3.614 -4.411 1.00 86.81 89 SER A O 1
ATOM 741 N N . PHE A 1 90 ? 5.126 -4.375 -2.363 1.00 85.19 90 PHE A N 1
ATOM 742 C CA . PHE A 1 90 ? 4.729 -3.124 -1.700 1.00 85.19 90 PHE A CA 1
ATOM 743 C C . PHE A 1 90 ? 5.789 -2.024 -1.809 1.00 85.19 90 PHE A C 1
ATOM 745 O O . PHE A 1 90 ? 5.506 -0.830 -1.621 1.00 85.19 90 PHE A O 1
ATOM 752 N N . ARG A 1 91 ? 7.040 -2.414 -2.075 1.00 82.62 91 ARG A N 1
ATOM 753 C CA . ARG A 1 91 ? 8.150 -1.469 -2.118 1.00 82.62 91 ARG A CA 1
ATOM 754 C C . ARG A 1 91 ? 8.105 -0.687 -3.427 1.00 82.62 91 ARG A C 1
ATOM 756 O O . ARG A 1 91 ? 7.899 -1.280 -4.481 1.00 82.62 91 ARG A O 1
ATOM 763 N N . PRO A 1 92 ? 8.319 0.639 -3.384 1.00 77.38 92 PRO A N 1
ATOM 764 C CA . PRO A 1 92 ? 8.463 1.402 -4.611 1.00 77.38 92 PRO A CA 1
ATOM 765 C C . PRO A 1 92 ? 9.647 0.853 -5.405 1.00 77.38 92 PRO A C 1
ATOM 767 O O . PRO A 1 92 ? 10.729 0.654 -4.839 1.00 77.38 92 PRO A O 1
ATOM 770 N N . LYS A 1 93 ? 9.452 0.659 -6.712 1.00 72.12 93 LYS A N 1
ATOM 771 C CA . LYS A 1 93 ? 10.560 0.421 -7.629 1.00 72.12 93 LYS A CA 1
ATOM 772 C C . LYS A 1 93 ? 11.501 1.619 -7.530 1.00 72.12 93 LYS A C 1
ATOM 774 O O . LYS A 1 93 ? 11.091 2.767 -7.694 1.00 72.12 93 LYS A O 1
ATOM 779 N N . ARG A 1 94 ? 12.752 1.360 -7.165 1.00 69.94 94 ARG A N 1
ATOM 780 C CA . ARG A 1 94 ? 13.803 2.367 -7.243 1.00 69.94 94 ARG A CA 1
ATOM 781 C C . ARG A 1 94 ? 14.390 2.220 -8.635 1.00 69.94 94 ARG A C 1
ATOM 783 O O . ARG A 1 94 ? 15.105 1.254 -8.873 1.00 69.94 94 ARG A O 1
ATOM 790 N N . ASP A 1 95 ? 14.075 3.139 -9.538 1.00 65.88 95 ASP A N 1
ATOM 791 C CA . ASP A 1 95 ? 14.830 3.260 -10.785 1.00 65.88 95 ASP A CA 1
ATOM 792 C C . ASP A 1 95 ? 16.203 3.845 -10.430 1.00 65.88 95 ASP A C 1
ATOM 794 O O . ASP A 1 95 ? 16.440 5.052 -10.460 1.00 65.88 95 ASP A O 1
ATOM 798 N N . VAL A 1 96 ? 17.093 2.977 -9.951 1.00 59.25 96 VAL A N 1
ATOM 799 C CA . VAL A 1 96 ? 18.494 3.306 -9.705 1.00 59.25 96 VAL A CA 1
ATOM 800 C C . VAL A 1 96 ? 19.269 3.062 -10.994 1.00 59.25 96 VAL A C 1
ATOM 802 O O . VAL A 1 96 ? 19.715 1.954 -11.267 1.00 59.25 96 VAL A O 1
ATOM 805 N N . GLY A 1 97 ? 19.415 4.128 -11.781 1.00 66.69 97 GLY A N 1
ATOM 806 C CA . GLY A 1 97 ? 20.307 4.191 -12.939 1.00 66.69 97 GLY A CA 1
ATOM 807 C C . GLY A 1 97 ? 19.626 4.095 -14.306 1.00 66.69 97 GLY A C 1
ATOM 808 O O . GLY A 1 97 ? 18.476 3.683 -14.443 1.00 66.69 97 GLY A O 1
ATOM 809 N N . ARG A 1 98 ? 20.377 4.497 -15.338 1.00 66.44 98 ARG A N 1
ATOM 810 C CA . ARG A 1 98 ? 20.044 4.254 -16.747 1.00 66.44 98 ARG A CA 1
ATOM 811 C C . ARG A 1 98 ? 20.070 2.735 -16.976 1.00 66.44 98 ARG A C 1
ATOM 813 O O . ARG A 1 98 ? 21.080 2.128 -16.614 1.00 66.44 98 ARG A O 1
ATOM 820 N N . PRO A 1 99 ? 19.041 2.119 -17.588 1.00 62.06 99 PRO A N 1
ATOM 821 C CA . PRO A 1 99 ? 19.150 0.739 -18.044 1.00 62.06 99 PRO A CA 1
ATOM 822 C C . PRO A 1 99 ? 20.372 0.651 -18.960 1.00 62.06 99 PRO A C 1
ATOM 824 O O . PRO A 1 99 ? 20.422 1.320 -19.995 1.00 62.06 99 PRO A O 1
ATOM 827 N N . LYS A 1 100 ? 21.402 -0.097 -18.555 1.00 64.06 100 LYS A N 1
ATOM 828 C CA . LYS A 1 100 ? 22.560 -0.334 -19.414 1.00 64.06 100 LYS A CA 1
ATOM 829 C C . LYS A 1 100 ? 22.133 -1.382 -20.436 1.00 64.06 100 LYS A C 1
ATOM 831 O O . LYS A 1 100 ? 22.243 -2.574 -20.185 1.00 64.06 100 LYS A O 1
ATOM 836 N N . VAL A 1 101 ? 21.576 -0.923 -21.552 1.00 64.25 101 VAL A N 1
ATOM 837 C CA . VAL A 1 101 ? 21.391 -1.766 -22.732 1.00 64.25 101 VAL A CA 1
ATOM 838 C C . VAL A 1 101 ? 22.785 -1.956 -23.320 1.00 64.25 101 VAL A C 1
ATOM 840 O O . VAL A 1 101 ? 23.331 -1.028 -23.909 1.00 64.25 101 VAL A O 1
ATOM 843 N N . LEU A 1 102 ? 23.402 -3.104 -23.051 1.00 58.72 102 LEU A N 1
ATOM 844 C CA . LEU A 1 102 ? 24.568 -3.550 -23.804 1.00 58.72 102 LEU A CA 1
ATOM 845 C C . LEU A 1 102 ? 24.026 -4.160 -25.096 1.00 58.72 102 LEU A C 1
ATOM 847 O O . LEU A 1 102 ? 23.291 -5.144 -25.045 1.00 58.72 102 LEU A O 1
ATOM 851 N N . ALA A 1 103 ? 24.306 -3.536 -26.239 1.00 64.88 103 ALA A N 1
ATOM 852 C CA . ALA A 1 103 ? 24.095 -4.203 -27.519 1.00 64.88 103 ALA A CA 1
ATOM 853 C C . ALA A 1 103 ? 25.155 -5.307 -27.656 1.00 64.88 103 ALA A C 1
ATOM 855 O O . ALA A 1 103 ? 26.303 -5.076 -27.284 1.00 64.88 103 ALA A O 1
ATOM 856 N N . ALA A 1 104 ? 24.792 -6.481 -28.182 1.00 61.50 104 ALA A N 1
ATOM 857 C CA . ALA A 1 104 ? 25.729 -7.599 -28.359 1.00 61.50 104 ALA A CA 1
ATOM 858 C C . ALA A 1 104 ? 26.979 -7.193 -29.171 1.00 61.50 104 ALA A C 1
ATOM 860 O O . ALA A 1 104 ? 28.090 -7.585 -28.837 1.00 61.50 104 ALA A O 1
ATOM 861 N N . GLU A 1 105 ? 26.811 -6.294 -30.146 1.00 61.41 105 GLU A N 1
ATOM 862 C CA . GLU A 1 105 ? 27.900 -5.712 -30.946 1.00 61.41 105 GLU A CA 1
ATOM 863 C C . GLU A 1 105 ? 28.945 -4.956 -30.096 1.00 61.41 105 GLU A C 1
ATOM 865 O O . GLU A 1 105 ? 30.121 -4.909 -30.439 1.00 61.41 105 GLU A O 1
ATOM 870 N N . GLN A 1 106 ? 28.553 -4.399 -28.942 1.00 58.06 106 GLN A N 1
ATOM 871 C CA . GLN A 1 106 ? 29.480 -3.711 -28.035 1.00 58.06 106 GLN A CA 1
ATOM 872 C C . GLN A 1 106 ? 30.295 -4.669 -27.157 1.00 58.06 106 GLN A C 1
ATOM 874 O O . GLN A 1 106 ? 31.320 -4.249 -26.619 1.00 58.06 106 GLN A O 1
ATOM 879 N N . GLU A 1 107 ? 29.861 -5.918 -26.962 1.00 57.47 107 GLU A N 1
ATOM 880 C CA . GLU A 1 107 ? 30.652 -6.905 -26.214 1.00 57.47 107 GLU A CA 1
ATOM 881 C C . GLU A 1 107 ? 31.846 -7.385 -27.041 1.00 57.47 107 GLU A C 1
ATOM 883 O O . GLU A 1 107 ? 32.961 -7.456 -26.520 1.00 57.47 107 GLU A O 1
ATOM 888 N N . GLU A 1 108 ? 31.643 -7.623 -28.338 1.00 59.34 108 GLU A N 1
ATOM 889 C CA . GLU A 1 108 ? 32.705 -8.039 -29.259 1.00 59.34 108 GLU A CA 1
ATOM 890 C C . GLU A 1 108 ? 33.807 -6.975 -29.370 1.00 59.34 108 GLU A C 1
ATOM 892 O O . GLU A 1 108 ? 34.985 -7.290 -29.196 1.00 59.34 108 GLU A O 1
ATOM 897 N N . ASP A 1 109 ? 33.442 -5.697 -29.512 1.00 61.38 109 ASP A N 1
ATOM 898 C CA . ASP A 1 109 ? 34.396 -4.578 -29.537 1.00 61.38 109 ASP A CA 1
ATOM 899 C C . ASP A 1 109 ? 35.247 -4.471 -28.260 1.00 61.38 109 ASP A C 1
ATOM 901 O O . ASP A 1 109 ? 36.419 -4.077 -28.298 1.00 61.38 109 ASP A O 1
ATOM 905 N N . VAL A 1 110 ? 34.671 -4.799 -27.100 1.00 61.31 110 VAL A N 1
ATOM 906 C CA . VAL A 1 110 ? 35.394 -4.788 -25.822 1.00 61.31 110 VAL A CA 1
ATOM 907 C C . VAL A 1 110 ? 36.355 -5.972 -25.740 1.00 61.31 110 VAL A C 1
ATOM 909 O O . VAL A 1 110 ? 37.495 -5.791 -25.306 1.00 61.31 110 VAL A O 1
ATOM 912 N N . LEU A 1 111 ? 35.939 -7.159 -26.192 1.00 65.31 111 LEU A N 1
ATOM 913 C CA . LEU A 1 111 ? 36.793 -8.349 -26.233 1.00 65.31 111 LEU A CA 1
ATOM 914 C C . LEU A 1 111 ? 37.988 -8.155 -27.178 1.00 65.31 111 LEU A C 1
ATOM 916 O O . LEU A 1 111 ? 39.114 -8.483 -26.796 1.00 65.31 111 LEU A O 1
ATOM 920 N N . VAL A 1 112 ? 37.779 -7.539 -28.348 1.00 66.56 112 VAL A N 1
ATOM 921 C CA . VAL A 1 112 ? 38.853 -7.200 -29.299 1.00 66.56 112 VAL A CA 1
ATOM 922 C C . VAL A 1 112 ? 39.862 -6.235 -28.668 1.00 66.56 112 VAL A C 1
ATOM 924 O O . VAL A 1 112 ? 41.063 -6.505 -28.673 1.00 66.56 112 VAL A O 1
ATOM 927 N N . ARG A 1 113 ? 39.398 -5.156 -28.024 1.00 62.19 113 ARG A N 1
ATOM 928 C CA . ARG A 1 113 ? 40.293 -4.178 -27.370 1.00 62.19 113 ARG A CA 1
ATOM 929 C C . ARG A 1 113 ? 41.086 -4.768 -26.204 1.00 62.19 113 ARG A C 1
ATOM 931 O O . ARG A 1 113 ? 42.225 -4.364 -25.969 1.00 62.19 113 ARG A O 1
ATOM 938 N N . ILE A 1 114 ? 40.500 -5.697 -25.448 1.00 66.94 114 ILE A N 1
ATOM 939 C CA . ILE A 1 114 ? 41.206 -6.389 -24.362 1.00 66.94 114 ILE A CA 1
ATOM 940 C C . ILE A 1 114 ? 42.281 -7.315 -24.940 1.00 66.94 114 ILE A C 1
ATOM 942 O O . ILE A 1 114 ? 43.414 -7.281 -24.461 1.00 66.94 114 ILE A O 1
ATOM 946 N N . ALA A 1 115 ? 41.962 -8.080 -25.988 1.00 65.62 115 ALA A N 1
ATOM 947 C CA . ALA A 1 115 ? 42.911 -8.973 -26.649 1.00 65.62 115 ALA A CA 1
ATOM 948 C C . ALA A 1 115 ? 44.105 -8.210 -27.255 1.00 65.62 115 ALA A C 1
ATOM 950 O O . ALA A 1 115 ? 45.259 -8.599 -27.065 1.00 65.62 115 ALA A O 1
ATOM 951 N N . GLU A 1 116 ? 43.854 -7.076 -27.913 1.00 66.06 116 GLU A N 1
ATOM 952 C CA . GLU A 1 116 ? 44.906 -6.215 -28.468 1.00 66.06 116 GLU A CA 1
ATOM 953 C C . GLU A 1 116 ? 45.820 -5.618 -27.393 1.00 66.06 116 GLU A C 1
ATOM 955 O O . GLU A 1 116 ? 47.035 -5.527 -27.585 1.00 66.06 116 GLU A O 1
ATOM 960 N N . ASN A 1 117 ? 45.261 -5.219 -26.247 1.00 63.12 117 ASN A N 1
ATOM 961 C CA . ASN A 1 117 ? 46.061 -4.714 -25.136 1.00 63.12 117 ASN A CA 1
ATOM 962 C C . ASN A 1 117 ? 46.887 -5.824 -24.481 1.00 63.12 117 ASN A C 1
ATOM 964 O O . ASN A 1 117 ? 48.048 -5.586 -24.160 1.00 63.12 117 ASN A O 1
ATOM 968 N N . PHE A 1 118 ? 46.343 -7.034 -24.337 1.00 61.81 118 PHE A N 1
ATOM 969 C CA . PHE A 1 118 ? 47.075 -8.169 -23.767 1.00 61.81 118 PHE A CA 1
ATOM 970 C C . PHE A 1 118 ? 48.314 -8.523 -24.602 1.00 61.81 118 PHE A C 1
ATOM 972 O O . PHE A 1 118 ? 49.406 -8.673 -24.057 1.00 61.81 118 PHE A O 1
ATOM 979 N N . ASN A 1 119 ? 48.174 -8.529 -25.930 1.00 57.66 119 ASN A N 1
ATOM 980 C CA . ASN A 1 119 ? 49.279 -8.809 -26.850 1.00 57.66 119 ASN A CA 1
ATOM 981 C C . ASN A 1 119 ? 50.404 -7.758 -26.788 1.00 57.66 119 ASN A C 1
ATOM 983 O O . ASN A 1 119 ? 51.573 -8.093 -26.971 1.00 57.66 119 ASN A O 1
ATOM 987 N N . LYS A 1 120 ? 50.087 -6.491 -26.486 1.00 58.06 120 LYS A N 1
ATOM 988 C CA . LYS A 1 120 ? 51.098 -5.431 -26.303 1.00 58.06 120 LYS A CA 1
ATOM 989 C C . LYS A 1 120 ? 51.919 -5.599 -25.021 1.00 58.06 120 LYS A C 1
ATOM 991 O O . LYS A 1 120 ? 53.075 -5.178 -24.990 1.00 58.06 120 LYS A O 1
ATOM 996 N N . PHE A 1 121 ? 51.352 -6.209 -23.979 1.00 55.72 121 PHE A N 1
ATOM 997 C CA . PHE A 1 121 ? 52.079 -6.508 -22.741 1.00 55.72 121 PHE A CA 1
ATOM 998 C C . PHE A 1 121 ? 52.963 -7.752 -22.869 1.00 55.72 121 PHE A C 1
ATOM 1000 O O . PHE A 1 121 ? 54.043 -7.781 -22.290 1.00 55.72 121 PHE A O 1
ATOM 1007 N N . THR A 1 122 ? 52.552 -8.750 -23.653 1.00 57.44 122 THR A N 1
ATOM 1008 C CA . THR A 1 122 ? 53.336 -9.980 -23.855 1.00 57.44 122 THR A CA 1
ATOM 1009 C C . THR A 1 122 ? 54.435 -9.847 -24.910 1.00 57.44 122 THR A C 1
ATOM 1011 O O . THR A 1 122 ? 55.358 -10.646 -24.903 1.00 57.44 122 THR A O 1
ATOM 1014 N N . ALA A 1 123 ? 54.361 -8.855 -25.806 1.00 56.22 123 ALA A N 1
ATOM 1015 C CA . ALA A 1 123 ? 55.374 -8.602 -26.840 1.00 56.22 123 ALA A CA 1
ATOM 1016 C C . ALA A 1 123 ? 56.571 -7.740 -26.374 1.00 56.22 123 ALA A C 1
ATOM 1018 O O . ALA A 1 123 ? 57.462 -7.462 -27.171 1.00 56.22 123 ALA A O 1
ATOM 1019 N N . ASN A 1 124 ? 56.583 -7.289 -25.113 1.00 51.56 124 ASN A N 1
ATOM 1020 C CA . ASN A 1 124 ? 57.672 -6.507 -24.503 1.00 51.56 124 ASN A CA 1
ATOM 1021 C C . ASN A 1 124 ? 58.454 -7.297 -23.424 1.00 51.56 124 ASN A C 1
ATOM 1023 O O . ASN A 1 124 ? 59.068 -6.693 -22.543 1.00 51.56 124 ASN A O 1
ATOM 1027 N N . LEU A 1 125 ? 58.422 -8.632 -23.490 1.00 45.31 125 LEU A N 1
ATOM 1028 C CA . LEU A 1 125 ? 59.294 -9.572 -22.766 1.00 45.31 125 LEU A CA 1
ATOM 1029 C C . LEU A 1 125 ? 60.054 -10.425 -23.786 1.00 45.31 125 LEU A C 1
ATOM 1031 O O . LEU A 1 125 ? 61.211 -10.783 -23.480 1.00 45.31 125 LEU A O 1
#

Secondary structure (DSSP, 8-state):
--------S----------------------SS----HHHHHHHHHHHHHTTT-HHHHHHHHHHH-TTSPPPPHHHHHHHHHHHHHHS-SSPP---S------HHHHHHHHHHHHHHHHHHHTT-

pLDDT: mean 70.14, std 23.17, range [27.69, 97.75]

Radius of gyration: 26.86 Å; chains: 1; bounding box: 76×37×67 Å

Organism: Anoplophora glabripennis (NCBI:txid217634)